Protein AF-A0A2V5JWU2-F1 (afdb_monomer)

Solvent-accessible surface area (backbone atoms only — not comparable to full-atom values): 9573 Å² total; per-residue (Å²): 136,84,41,47,64,67,60,49,51,55,54,49,53,64,73,39,70,88,47,59,68,77,60,40,52,54,53,53,52,54,54,48,53,52,52,53,58,43,45,74,71,70,47,56,49,40,59,54,47,47,32,40,76,74,65,60,58,54,73,68,81,74,67,82,72,79,46,68,61,57,56,49,51,52,48,50,49,50,53,50,50,50,45,53,68,50,46,49,59,49,51,50,51,51,50,51,53,52,50,50,49,52,51,13,54,50,25,52,45,42,46,60,53,47,42,72,75,68,49,79,66,90,46,73,70,57,38,54,52,51,49,52,53,29,54,51,38,31,52,51,9,48,54,38,46,56,52,42,69,60,47,51,61,54,50,54,51,50,51,55,50,51,54,50,50,55,55,48,56,65,71,75,106

Foldseek 3Di:
DFAAPVNLLVVLVVVCVVPDPVVSVVVSVLLVVQQVVCVVVVHHRRVSSCCVPPVVPSPDDPDPDPPVVVVVVVVVCVVVVCCCVPVVVLVVVVVVLVVLLVQLVCLLCVLVVCCVVPNQDPDPVVNVVSVVVNVVSNVSSVVSNVVSVVPVVVSVVVVVVVVVVVVVVVVVD

Secondary structure (DSSP, 8-state):
----HHHHHHHHHHHTTTS-HHHHHHHHHHHHHHHHHHHHTT--HHHHHHHHHHS--S-----TT--HHHHHHHHHHHHHHHIIIIIHHHHHHHHHHHHHHHHHHHHHHHHHHHHHHH---SSHHHHHHHHHHHHHHHHHHHHHHHHHHHHHHHHHHHHHHHHHHHHHHHH--

Structure (mmCIF, N/CA/C/O backbone):
data_AF-A0A2V5JWU2-F1
#
_entry.id   AF-A0A2V5JWU2-F1
#
loop_
_atom_site.group_PDB
_atom_site.id
_atom_site.type_symbol
_atom_site.label_atom_id
_atom_site.label_alt_id
_atom_site.label_comp_id
_atom_site.label_asym_id
_atom_site.label_entity_id
_atom_site.label_seq_id
_atom_site.pdbx_PDB_ins_code
_atom_site.Cartn_x
_atom_site.Cartn_y
_atom_site.Cartn_z
_atom_site.occupancy
_atom_site.B_iso_or_equiv
_atom_site.auth_seq_id
_atom_site.auth_comp_id
_atom_site.auth_asym_id
_atom_site.auth_atom_id
_atom_site.pdbx_PDB_model_num
ATOM 1 N N . MET A 1 1 ? -33.185 11.752 58.892 1.00 52.75 1 MET A N 1
ATOM 2 C CA . MET A 1 1 ? -34.450 12.089 58.209 1.00 52.75 1 MET A CA 1
ATOM 3 C C . MET A 1 1 ? -34.838 10.863 57.399 1.00 52.75 1 MET A C 1
ATOM 5 O O . MET A 1 1 ? -33.993 10.387 56.652 1.00 52.75 1 MET A O 1
ATOM 9 N N . ARG A 1 2 ? -36.010 10.275 57.648 1.00 66.00 2 ARG A N 1
ATOM 10 C CA . ARG A 1 2 ? -36.552 9.172 56.839 1.00 66.00 2 ARG A CA 1
ATOM 11 C C . ARG A 1 2 ? -37.378 9.815 55.732 1.00 66.00 2 ARG A C 1
ATOM 13 O O . ARG A 1 2 ? -38.106 10.751 56.036 1.00 66.00 2 ARG A O 1
ATOM 20 N N . MET A 1 3 ? -37.176 9.391 54.491 1.00 81.38 3 MET A N 1
ATOM 21 C CA . MET A 1 3 ? -37.835 9.961 53.318 1.00 81.38 3 MET A CA 1
ATOM 22 C C . MET A 1 3 ? -38.596 8.846 52.611 1.00 81.38 3 MET A C 1
ATOM 24 O O . MET A 1 3 ? -38.007 7.811 52.305 1.00 81.38 3 MET A O 1
ATOM 28 N N . THR A 1 4 ? -39.887 9.039 52.388 1.00 88.31 4 THR A N 1
ATOM 29 C CA . THR A 1 4 ? -40.751 8.082 51.681 1.00 88.31 4 THR A CA 1
ATOM 30 C C . THR A 1 4 ? -40.561 8.172 50.166 1.00 88.31 4 THR A C 1
ATOM 32 O O . THR A 1 4 ? -39.953 9.123 49.660 1.00 88.31 4 THR A O 1
ATOM 35 N N . LYS A 1 5 ? -41.103 7.206 49.408 1.00 86.56 5 LYS A N 1
ATOM 36 C CA . LYS A 1 5 ? -41.095 7.279 47.939 1.00 86.56 5 LYS A CA 1
ATOM 37 C C . LYS A 1 5 ? -41.764 8.570 47.450 1.00 86.56 5 LYS A C 1
ATOM 39 O O . LYS A 1 5 ? -41.213 9.252 46.594 1.00 86.56 5 LYS A O 1
ATOM 44 N N . ALA A 1 6 ? -42.918 8.930 48.010 1.00 88.56 6 ALA A N 1
ATOM 45 C CA . ALA A 1 6 ? -43.665 10.119 47.597 1.00 88.56 6 ALA A CA 1
ATOM 46 C C . ALA A 1 6 ? -42.849 11.411 47.786 1.00 88.56 6 ALA A C 1
ATOM 48 O O . ALA A 1 6 ? -42.682 12.181 46.842 1.00 88.56 6 ALA A O 1
ATOM 49 N N . GLU A 1 7 ? -42.259 11.591 48.969 1.00 87.94 7 GLU A N 1
ATOM 50 C CA . GLU A 1 7 ? -41.405 12.747 49.270 1.00 87.94 7 GLU A CA 1
ATOM 51 C C . GLU A 1 7 ? -40.180 12.796 48.343 1.00 87.94 7 GLU A C 1
ATOM 53 O O . GLU A 1 7 ? -39.750 13.869 47.913 1.00 87.94 7 GLU A O 1
ATOM 58 N N . PHE A 1 8 ? -39.604 11.631 48.013 1.00 89.44 8 PHE A N 1
ATOM 59 C CA . PHE A 1 8 ? -38.471 11.529 47.091 1.00 89.44 8 PHE A CA 1
ATOM 60 C C . PHE A 1 8 ? -38.808 12.052 45.694 1.00 89.44 8 PHE A C 1
ATOM 62 O O . PHE A 1 8 ? -38.037 12.838 45.136 1.00 89.44 8 PHE A O 1
ATOM 69 N N . PHE A 1 9 ? -39.950 11.644 45.141 1.00 91.12 9 PHE A N 1
ATOM 70 C CA . PHE A 1 9 ? -40.376 12.068 43.809 1.00 91.12 9 PHE A CA 1
ATOM 71 C C . PHE A 1 9 ? -40.743 13.551 43.756 1.00 91.12 9 PHE A C 1
ATOM 73 O O . PHE A 1 9 ? -40.365 14.222 42.799 1.00 91.12 9 PHE A O 1
ATOM 80 N N . GLU A 1 10 ? -41.352 14.097 44.809 1.00 90.62 10 GLU A N 1
ATOM 81 C CA . GLU A 1 10 ? -41.635 15.533 44.903 1.00 90.62 10 GLU A CA 1
ATOM 82 C C . GLU A 1 10 ? -40.344 16.372 44.857 1.00 90.62 10 GLU A C 1
ATOM 84 O O . GLU A 1 10 ? -40.221 17.328 44.082 1.00 90.62 10 GLU A O 1
ATOM 89 N N . LEU A 1 11 ? -39.324 15.972 45.626 1.00 87.19 11 LEU A N 1
ATOM 90 C CA . LEU A 1 11 ? -38.014 16.625 45.607 1.00 87.19 11 LEU A CA 1
ATOM 91 C C . LEU A 1 11 ? -37.314 16.466 44.248 1.00 87.19 11 LEU A C 1
ATOM 93 O O . LEU A 1 11 ? -36.653 17.394 43.767 1.00 87.19 11 LEU A O 1
ATOM 97 N N . LEU A 1 12 ? -37.417 15.284 43.639 1.00 85.88 12 LEU A N 1
ATOM 98 C CA . LEU A 1 12 ? -36.802 14.989 42.350 1.00 85.88 12 LEU A CA 1
ATOM 99 C C . LEU A 1 12 ? -37.422 15.844 41.237 1.00 85.88 12 LEU A C 1
ATOM 101 O O . LEU A 1 12 ? -36.689 16.488 40.488 1.00 85.88 12 LEU A O 1
ATOM 105 N N . GLU A 1 13 ? -38.748 15.933 41.172 1.00 88.44 13 GLU A N 1
ATOM 106 C CA . GLU A 1 13 ? -39.462 16.801 40.232 1.00 88.44 13 GLU A CA 1
ATOM 107 C C . GLU A 1 13 ? -39.107 18.275 40.433 1.00 88.44 13 GLU A C 1
ATOM 109 O O . GLU A 1 13 ? -38.855 18.994 39.461 1.00 88.44 13 GLU A O 1
ATOM 114 N N . GLN A 1 14 ? -38.996 18.726 41.687 1.00 89.38 14 GLN A N 1
ATOM 115 C CA . GLN A 1 14 ? -38.564 20.087 41.995 1.00 89.38 14 GLN A CA 1
ATOM 116 C C . GLN A 1 14 ? -37.166 20.385 41.430 1.00 89.38 14 GLN A C 1
ATOM 118 O O . GLN A 1 14 ? -36.949 21.459 40.864 1.00 89.38 14 GLN A O 1
ATOM 123 N N . LYS A 1 15 ? -36.226 19.437 41.539 1.00 84.12 15 LYS A N 1
ATOM 124 C CA . LYS A 1 15 ? -34.868 19.573 40.985 1.00 84.12 15 LYS A CA 1
ATOM 125 C C . LYS A 1 15 ? -34.825 19.473 39.458 1.00 84.12 15 LYS A C 1
ATOM 127 O O . LYS A 1 15 ? -33.927 20.044 38.844 1.00 84.12 15 LYS A O 1
ATOM 132 N N . LEU A 1 16 ? -35.791 18.794 38.841 1.00 86.62 16 LEU A N 1
ATOM 133 C CA . LEU A 1 16 ? -35.878 18.597 37.391 1.00 86.62 16 LEU A CA 1
ATOM 134 C C . LEU A 1 16 ? -36.690 19.678 36.657 1.00 86.62 16 LEU A C 1
ATOM 136 O O . LEU A 1 16 ? -36.876 19.571 35.446 1.00 86.62 16 LEU A O 1
ATOM 140 N N . ARG A 1 17 ? -37.132 20.752 37.329 1.00 86.31 17 ARG A N 1
ATOM 141 C CA . ARG A 1 17 ? -37.904 21.848 36.699 1.00 86.31 17 ARG A CA 1
ATOM 142 C C . ARG A 1 17 ? -37.227 22.478 35.472 1.00 86.31 17 ARG A C 1
ATOM 144 O O . ARG A 1 17 ? -37.925 22.972 34.594 1.00 86.31 17 ARG A O 1
ATOM 151 N N . GLY A 1 18 ? -35.894 22.456 35.400 1.00 80.69 18 GLY A N 1
ATOM 152 C CA . GLY A 1 18 ? -35.119 22.966 34.259 1.00 80.69 18 GLY A CA 1
ATOM 153 C C . GLY A 1 18 ? -34.911 21.972 33.108 1.00 80.69 18 GLY A C 1
ATOM 154 O O . GLY A 1 18 ? -34.252 22.317 32.131 1.00 80.69 18 GLY A O 1
ATOM 155 N N . VAL A 1 19 ? -35.424 20.743 33.220 1.00 81.50 19 VAL A N 1
ATOM 156 C CA . VAL A 1 19 ? -35.228 19.668 32.237 1.00 81.50 19 VAL A CA 1
ATOM 157 C C . VAL A 1 19 ? -36.438 19.587 31.292 1.00 81.50 19 VAL A C 1
ATOM 159 O O . VAL A 1 19 ? -37.573 19.595 31.782 1.00 81.50 19 VAL A O 1
ATOM 162 N N . PRO A 1 20 ? -36.233 19.492 29.960 1.00 82.81 20 PRO A N 1
ATOM 163 C CA . PRO A 1 20 ? -37.312 19.310 28.988 1.00 82.81 20 PRO A CA 1
ATOM 164 C C . PRO A 1 20 ? -38.170 18.071 29.278 1.00 82.81 20 PRO A C 1
ATOM 166 O O . PRO A 1 20 ? -37.660 17.049 29.732 1.00 82.81 20 PRO A O 1
ATOM 169 N N . GLU A 1 21 ? -39.465 18.142 28.962 1.00 78.69 21 GLU A N 1
ATOM 170 C CA . GLU A 1 21 ? -40.443 17.070 29.226 1.00 78.69 21 GLU A CA 1
ATOM 171 C C . GLU A 1 21 ? -40.022 15.642 28.833 1.00 78.69 21 GLU A C 1
ATOM 173 O O . GLU A 1 21 ? -40.175 14.741 29.667 1.00 78.69 21 GLU A O 1
ATOM 178 N N . PRO A 1 22 ? -39.482 15.383 27.621 1.00 74.56 22 PRO A N 1
ATOM 179 C CA . PRO A 1 22 ? -39.128 14.016 27.239 1.00 74.56 22 PRO A CA 1
ATOM 180 C C . PRO A 1 22 ? -38.032 13.428 28.138 1.00 74.56 22 PRO A C 1
ATOM 182 O O . PRO A 1 22 ? -38.119 12.271 28.549 1.00 74.56 22 PRO A O 1
ATOM 185 N N . ASP A 1 23 ? -37.044 14.238 28.517 1.00 72.00 23 ASP A N 1
ATOM 186 C CA . ASP A 1 23 ? -35.947 13.805 29.381 1.00 72.00 23 ASP A CA 1
ATOM 187 C C . ASP A 1 23 ? -36.394 13.700 30.842 1.00 72.00 23 ASP A C 1
ATOM 189 O O . ASP A 1 23 ? -36.033 12.751 31.539 1.00 72.00 23 ASP A O 1
ATOM 193 N N . ARG A 1 24 ? -37.228 14.638 31.308 1.00 82.94 24 ARG A N 1
ATOM 194 C CA . ARG A 1 24 ? -37.773 14.637 32.670 1.00 82.94 24 ARG A CA 1
ATOM 195 C C . ARG A 1 24 ? -38.607 13.387 32.936 1.00 82.94 24 ARG A C 1
ATOM 197 O O . ARG A 1 24 ? -38.386 12.719 33.943 1.00 82.94 24 ARG A O 1
ATOM 204 N N . THR A 1 25 ? -39.499 13.036 32.012 1.00 79.62 25 THR A N 1
ATOM 205 C CA . THR A 1 25 ? -40.341 11.834 32.111 1.00 79.62 25 THR A CA 1
ATOM 206 C C . THR A 1 25 ? -39.489 10.566 32.175 1.00 79.62 25 THR A C 1
ATOM 208 O O . THR A 1 25 ? -39.700 9.710 33.033 1.00 79.62 25 THR A O 1
ATOM 211 N N . HIS A 1 26 ? -38.468 10.471 31.320 1.00 77.12 26 HIS A N 1
ATOM 212 C CA . HIS A 1 26 ? -37.553 9.332 31.299 1.00 77.12 26 HIS A CA 1
ATOM 213 C C . HIS A 1 26 ? -36.730 9.204 32.597 1.00 77.12 26 HIS A C 1
ATOM 215 O O . HIS A 1 26 ? -36.479 8.095 33.075 1.00 77.12 26 HIS A O 1
ATOM 221 N N . ILE A 1 27 ? -36.328 10.325 33.208 1.00 78.06 27 ILE A N 1
ATOM 222 C CA . ILE A 1 27 ? -35.623 10.323 34.497 1.00 78.06 27 ILE A CA 1
ATOM 223 C C . ILE A 1 27 ? -36.544 9.837 35.623 1.00 78.06 27 ILE A C 1
ATOM 225 O O . ILE A 1 27 ? -36.120 8.997 36.416 1.00 78.06 27 ILE A O 1
ATOM 229 N N . LEU A 1 28 ? -37.793 10.311 35.684 1.00 84.75 28 LEU A N 1
ATOM 230 C CA . LEU A 1 28 ? -38.756 9.890 36.710 1.00 84.75 28 LEU A CA 1
ATOM 231 C C . LEU A 1 28 ? -39.040 8.384 36.624 1.00 84.75 28 LEU A C 1
ATOM 233 O O . LEU A 1 28 ? -38.888 7.674 37.619 1.00 84.75 28 LEU A O 1
ATOM 237 N N . GLN A 1 29 ? -39.319 7.875 35.421 1.00 83.75 29 GLN A N 1
ATOM 238 C CA . GLN A 1 29 ? -39.554 6.444 35.189 1.00 83.75 29 GLN A CA 1
ATOM 239 C C . GLN A 1 29 ? -38.377 5.567 35.645 1.00 83.75 29 GLN A C 1
ATOM 241 O O . GLN A 1 29 ? -38.571 4.507 36.232 1.00 83.75 29 GLN A O 1
ATOM 246 N N . ARG A 1 30 ? -37.133 6.020 35.451 1.00 80.06 30 ARG A N 1
ATOM 247 C CA . ARG A 1 30 ? -35.948 5.277 35.908 1.00 80.06 30 ARG A CA 1
ATOM 248 C C . ARG A 1 30 ? -35.909 5.101 37.424 1.00 80.06 30 ARG A C 1
ATOM 250 O O . ARG A 1 30 ? -35.538 4.030 37.906 1.00 80.06 30 ARG A O 1
ATOM 257 N N . TYR A 1 31 ? -36.203 6.156 38.178 1.00 85.62 31 TYR A N 1
ATOM 258 C CA . TYR A 1 31 ? -36.231 6.052 39.635 1.00 85.62 31 TYR A CA 1
ATOM 259 C C . TYR A 1 31 ? -37.426 5.217 40.101 1.00 85.62 31 TYR A C 1
ATOM 261 O O . TYR A 1 31 ? -37.314 4.509 41.099 1.00 85.62 31 TYR A O 1
ATOM 269 N N . GLU A 1 32 ? -38.528 5.220 39.348 1.00 87.75 32 GLU A N 1
ATOM 270 C CA . GLU A 1 32 ? -39.716 4.415 39.644 1.00 87.75 32 GLU A CA 1
ATOM 271 C C . GLU A 1 32 ? -39.377 2.921 39.599 1.00 87.75 32 GLU A C 1
ATOM 273 O O . GLU A 1 32 ? -39.662 2.191 40.551 1.00 87.75 32 GLU A O 1
ATOM 278 N N . ASP A 1 33 ? -38.654 2.499 38.560 1.00 83.38 33 ASP A N 1
ATOM 279 C CA . ASP A 1 33 ? -38.164 1.128 38.404 1.00 83.38 33 ASP A CA 1
ATOM 280 C C . ASP A 1 33 ? -37.231 0.695 39.544 1.00 83.38 33 ASP A C 1
ATOM 282 O O . ASP A 1 33 ? -37.268 -0.461 39.975 1.00 83.38 33 ASP A O 1
ATOM 286 N N . LEU A 1 34 ? -36.384 1.601 40.047 1.00 82.19 34 LEU A N 1
ATOM 287 C CA . LEU A 1 34 ? -35.489 1.309 41.172 1.00 82.19 34 LEU A CA 1
ATOM 288 C C . LEU A 1 34 ? -36.276 1.044 42.456 1.00 82.19 34 LEU A C 1
ATOM 290 O O . LEU A 1 34 ? -36.018 0.046 43.132 1.00 82.19 34 LEU A O 1
ATOM 294 N N . PHE A 1 35 ? -37.254 1.900 42.763 1.00 88.12 35 PHE A N 1
ATOM 295 C CA . PHE A 1 35 ? -38.139 1.694 43.908 1.00 88.12 35 PHE A CA 1
ATOM 296 C C . PHE A 1 35 ? -38.946 0.405 43.753 1.00 88.12 35 PHE A C 1
ATOM 298 O O . PHE A 1 35 ? -39.005 -0.382 44.692 1.00 88.12 35 PHE A O 1
ATOM 305 N N . TYR A 1 36 ? -39.505 0.141 42.571 1.00 85.62 36 TYR A N 1
ATOM 306 C CA . TYR A 1 36 ? -40.277 -1.074 42.312 1.00 85.62 36 TYR A CA 1
ATOM 307 C C . TYR A 1 36 ? -39.459 -2.349 42.564 1.00 85.62 36 TYR A C 1
ATOM 309 O O . TYR A 1 36 ? -39.897 -3.233 43.300 1.00 85.62 36 TYR A O 1
ATOM 317 N N . ARG A 1 37 ? -38.236 -2.431 42.019 1.00 81.81 37 ARG A N 1
ATOM 318 C CA . ARG A 1 37 ? -37.352 -3.598 42.193 1.00 81.81 37 ARG A CA 1
ATOM 319 C C . ARG A 1 37 ? -36.925 -3.801 43.643 1.00 81.81 37 ARG A C 1
ATOM 321 O O . ARG A 1 37 ? -36.868 -4.934 44.105 1.00 81.81 37 ARG A O 1
ATOM 328 N N . ALA A 1 38 ? -36.609 -2.722 44.354 1.00 79.25 38 ALA A N 1
ATOM 329 C CA . ALA A 1 38 ? -36.156 -2.817 45.737 1.00 79.25 38 ALA A CA 1
ATOM 330 C C . ALA A 1 38 ? -37.309 -3.159 46.700 1.00 79.25 38 ALA A C 1
ATOM 332 O O . ALA A 1 38 ? -37.135 -4.002 47.578 1.00 79.25 38 ALA A O 1
ATOM 333 N N . MET A 1 39 ? -38.508 -2.613 46.476 1.00 84.12 39 MET A N 1
ATOM 334 C CA . MET A 1 39 ? -39.704 -2.990 47.239 1.00 84.12 39 MET A CA 1
ATOM 335 C C . MET A 1 39 ? -40.124 -4.443 46.981 1.00 84.12 39 MET A C 1
ATOM 337 O O . MET A 1 39 ? -40.534 -5.129 47.913 1.00 84.12 39 MET A O 1
ATOM 341 N N . ALA A 1 40 ? -39.964 -4.949 45.751 1.00 80.31 40 ALA A N 1
ATOM 342 C CA . ALA A 1 40 ? -40.206 -6.361 45.436 1.00 80.31 40 ALA A CA 1
ATOM 343 C C . ALA A 1 40 ? -39.283 -7.315 46.220 1.00 80.31 40 ALA A C 1
ATOM 345 O O . ALA A 1 40 ? -39.664 -8.448 46.50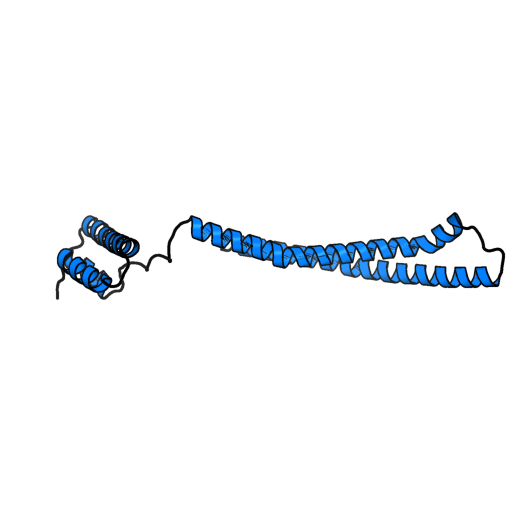4 1.00 80.31 40 ALA A O 1
ATOM 346 N N . ASN A 1 41 ? -38.101 -6.839 46.625 1.00 77.12 41 ASN A N 1
ATOM 347 C CA . ASN A 1 41 ? -37.159 -7.567 47.479 1.00 77.12 41 ASN A CA 1
ATOM 348 C C . ASN A 1 41 ? -37.423 -7.369 48.986 1.00 77.12 41 ASN A C 1
ATOM 350 O O . ASN A 1 41 ? -36.627 -7.817 49.810 1.00 77.12 41 ASN A O 1
ATOM 354 N N . GLY A 1 42 ? -38.519 -6.698 49.356 1.00 82.00 42 GLY A N 1
ATOM 355 C CA . GLY A 1 42 ? -38.893 -6.437 50.746 1.00 82.00 42 GLY A CA 1
ATOM 356 C C . GLY A 1 42 ? -38.109 -5.304 51.413 1.00 82.00 42 GLY A C 1
ATOM 357 O O . GLY A 1 42 ? -38.138 -5.191 52.639 1.00 82.00 42 GLY A O 1
ATOM 358 N N . GLU A 1 43 ? -37.399 -4.468 50.648 1.00 82.06 43 GLU A N 1
ATOM 359 C CA . GLU A 1 43 ? -36.713 -3.310 51.219 1.00 82.06 43 GLU A CA 1
ATOM 360 C C . GLU A 1 43 ? -37.716 -2.19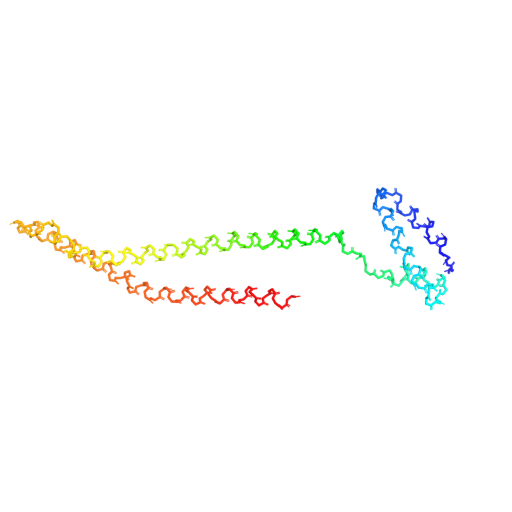6 51.577 1.00 82.06 43 GLU A C 1
ATOM 362 O O . GLU A 1 43 ? -38.572 -1.851 50.758 1.00 82.06 43 GLU A O 1
ATOM 367 N N . PRO A 1 44 ? -37.612 -1.582 52.769 1.00 86.81 44 PRO A N 1
ATOM 368 C CA . PRO A 1 44 ? -38.477 -0.469 53.141 1.00 86.81 44 PRO A CA 1
ATOM 369 C C . PRO A 1 44 ? -38.102 0.801 52.366 1.00 86.81 44 PRO A C 1
ATOM 371 O O . PRO A 1 44 ? -36.921 1.118 52.202 1.00 86.81 44 PRO A O 1
ATOM 374 N N . GLU A 1 45 ? -39.112 1.573 51.954 1.00 86.56 45 GLU A N 1
ATOM 375 C CA . GLU A 1 45 ? -38.958 2.780 51.120 1.00 86.56 45 GLU A CA 1
ATOM 376 C C . GLU A 1 45 ? -37.905 3.765 51.640 1.00 86.56 45 GLU A C 1
ATOM 378 O O . GLU A 1 45 ? -37.107 4.305 50.875 1.00 86.56 45 GLU A O 1
ATOM 383 N N . GLU A 1 46 ? -37.860 3.941 52.959 1.00 85.62 46 GLU A N 1
ATOM 384 C CA . GLU A 1 46 ? -36.953 4.860 53.645 1.00 85.62 46 GLU A CA 1
ATOM 385 C C . GLU A 1 46 ? -35.474 4.510 53.414 1.00 85.62 46 GLU A C 1
ATOM 387 O O . GLU A 1 46 ? -34.624 5.398 53.306 1.00 85.62 46 GLU A O 1
ATOM 392 N N . GLN A 1 47 ? -35.157 3.214 53.320 1.00 82.38 47 GLN A N 1
ATOM 393 C CA . GLN A 1 47 ? -33.799 2.740 53.050 1.00 82.38 47 GLN A CA 1
ATOM 394 C C . GLN A 1 47 ? -33.434 2.917 51.574 1.00 82.38 47 GLN A C 1
ATOM 396 O O . GLN A 1 47 ? -32.295 3.276 51.266 1.00 82.38 47 GLN A O 1
ATOM 401 N N . ILE A 1 48 ? -34.400 2.728 50.672 1.00 83.44 48 ILE A N 1
ATOM 402 C CA . ILE A 1 48 ? -34.223 2.907 49.226 1.00 83.44 48 ILE A CA 1
ATOM 403 C C . ILE A 1 48 ? -33.900 4.377 48.920 1.00 83.44 48 ILE A C 1
ATOM 405 O O . ILE A 1 48 ? -32.890 4.670 48.274 1.00 83.44 48 ILE A O 1
ATOM 409 N N . ALA A 1 49 ? -34.701 5.309 49.448 1.00 84.31 49 ALA A N 1
ATOM 410 C CA . ALA A 1 49 ? -34.500 6.745 49.262 1.00 84.31 49 ALA A CA 1
ATOM 411 C C . ALA A 1 49 ? -33.138 7.207 49.809 1.00 84.31 49 ALA A C 1
ATOM 413 O O . ALA A 1 49 ? -32.392 7.915 49.127 1.00 84.31 49 ALA A O 1
ATOM 414 N N . TYR A 1 50 ? -32.768 6.749 51.012 1.00 81.12 50 TYR A N 1
ATOM 415 C CA . TYR A 1 50 ? -31.475 7.059 51.622 1.00 81.12 50 TYR A CA 1
ATOM 416 C C . TYR A 1 50 ? -30.294 6.554 50.777 1.00 81.12 50 TYR A C 1
ATOM 418 O O . TYR A 1 50 ? -29.333 7.292 50.542 1.00 81.12 50 TYR A O 1
ATOM 426 N N . ARG A 1 51 ? -30.377 5.319 50.266 1.00 79.75 51 ARG A N 1
ATOM 427 C CA . ARG A 1 51 ? -29.344 4.714 49.415 1.00 79.75 51 ARG A CA 1
ATOM 428 C C . ARG A 1 51 ? -29.141 5.508 48.123 1.00 79.75 51 ARG A C 1
ATOM 430 O O . ARG A 1 51 ? -28.003 5.755 47.721 1.00 79.75 51 ARG A O 1
ATOM 437 N N . ILE A 1 52 ? -30.232 5.933 47.491 1.00 77.56 52 ILE A N 1
ATOM 438 C CA . ILE A 1 52 ? -30.191 6.701 46.244 1.00 77.56 52 ILE A CA 1
ATOM 439 C C . ILE A 1 52 ? -29.581 8.093 46.465 1.00 77.56 52 ILE A C 1
ATOM 441 O O . ILE A 1 52 ? -28.735 8.515 45.678 1.00 77.56 52 ILE A O 1
ATOM 445 N N . LEU A 1 53 ? -29.976 8.792 47.533 1.00 73.81 53 LEU A N 1
ATOM 446 C CA . LEU A 1 53 ? -29.554 10.172 47.802 1.00 73.81 53 LEU A CA 1
ATOM 447 C C . LEU A 1 53 ? -28.135 10.297 48.357 1.00 73.81 53 LEU A C 1
ATOM 449 O O . LEU A 1 53 ? -27.426 11.234 47.995 1.00 73.81 53 LEU A O 1
ATOM 453 N N . TYR A 1 54 ? -27.731 9.390 49.247 1.00 70.31 54 TYR A N 1
ATOM 454 C CA . TYR A 1 54 ? -26.514 9.563 50.049 1.00 70.31 54 TYR A CA 1
ATOM 455 C C . TYR A 1 54 ? -25.428 8.536 49.755 1.00 70.31 54 TYR A C 1
ATOM 457 O O . TYR A 1 54 ? -24.251 8.838 49.927 1.00 70.31 54 TYR A O 1
ATOM 465 N N . GLN A 1 55 ? -25.794 7.336 49.304 1.00 66.12 55 GLN A N 1
ATOM 466 C CA . GLN A 1 55 ? -24.822 6.276 49.010 1.00 66.12 55 GLN A CA 1
ATOM 467 C C . GLN A 1 55 ? -24.501 6.163 47.516 1.00 66.12 55 GLN A C 1
ATOM 469 O O . GLN A 1 55 ? -23.781 5.255 47.112 1.00 66.12 55 GLN A O 1
ATOM 474 N N . GLY A 1 56 ? -25.050 7.052 46.679 1.00 60.25 56 GLY A N 1
ATOM 475 C CA . GLY A 1 56 ? -24.907 6.962 45.225 1.00 60.25 56 GLY A CA 1
ATOM 476 C C . GLY A 1 56 ? -25.491 5.668 44.644 1.00 60.25 56 GLY A C 1
ATOM 477 O O . GLY A 1 56 ? -25.162 5.297 43.522 1.00 60.25 56 GLY A O 1
ATOM 478 N N . GLY A 1 57 ? -26.351 4.965 45.392 1.00 53.22 57 GLY A N 1
ATOM 479 C CA . GLY A 1 57 ? -26.901 3.663 45.010 1.00 53.22 57 GLY A CA 1
ATOM 480 C C . GLY A 1 57 ? -28.079 3.739 44.041 1.00 53.22 57 GLY A C 1
ATOM 481 O O . GLY A 1 57 ? -28.780 2.749 43.843 1.00 53.22 57 GLY A O 1
ATOM 482 N N . GLY A 1 58 ? -28.279 4.888 43.394 1.00 52.50 58 GLY A N 1
ATOM 483 C CA . GLY A 1 58 ? -28.868 4.904 42.063 1.00 52.50 58 GLY A CA 1
ATOM 484 C C . GLY A 1 58 ? -27.810 4.363 41.113 1.00 52.50 58 GLY A C 1
ATOM 485 O O . GLY A 1 58 ? -26.996 5.139 40.621 1.00 52.50 58 GLY A O 1
ATOM 486 N N . GLY A 1 59 ? -27.769 3.035 40.944 1.00 51.91 59 GLY A N 1
ATOM 487 C CA . GLY A 1 59 ? -26.816 2.362 40.062 1.00 51.91 59 GLY A CA 1
ATOM 488 C C . GLY A 1 59 ? -26.614 3.169 38.784 1.00 51.91 59 GLY A C 1
ATOM 489 O O . GLY A 1 59 ? -27.609 3.564 38.184 1.00 51.91 59 GLY A O 1
ATOM 490 N N . ALA A 1 60 ? -25.339 3.457 38.496 1.00 47.78 60 ALA A N 1
ATOM 491 C CA . ALA A 1 60 ? -24.764 4.280 37.430 1.00 47.78 60 ALA A CA 1
ATOM 492 C C . ALA A 1 60 ? -25.751 5.083 36.547 1.00 47.78 60 ALA A C 1
ATOM 494 O O . ALA A 1 60 ? -26.665 4.492 35.958 1.00 47.78 60 ALA A O 1
ATOM 495 N N . PRO A 1 61 ? -25.523 6.400 36.318 1.00 47.06 61 PRO A N 1
ATOM 496 C CA . PRO A 1 61 ? -26.277 7.119 35.293 1.00 47.06 61 PRO A CA 1
ATOM 497 C C . PRO A 1 61 ? -26.243 6.281 34.011 1.00 47.06 61 PRO A C 1
ATOM 499 O O . PRO A 1 61 ? -25.175 5.765 33.657 1.00 47.06 61 PRO A O 1
ATOM 502 N N . PRO A 1 62 ? -27.387 6.068 33.339 1.00 47.19 62 PRO A N 1
ATOM 503 C CA . PRO A 1 62 ? -27.324 5.370 32.077 1.00 47.19 62 PRO A CA 1
ATOM 504 C C . PRO A 1 62 ? -26.397 6.166 31.187 1.00 47.19 62 PRO A C 1
ATOM 506 O O . PRO A 1 62 ? -26.461 7.397 31.121 1.00 47.19 62 PRO A O 1
ATOM 509 N N . ASN A 1 63 ? -25.533 5.428 30.513 1.00 47.47 63 ASN A N 1
ATOM 510 C CA . ASN A 1 63 ? -24.837 5.908 29.348 1.00 47.47 63 ASN A CA 1
ATOM 511 C C . ASN A 1 63 ? -25.802 6.778 28.520 1.00 47.47 63 ASN A C 1
ATOM 513 O O . ASN A 1 63 ? -26.932 6.353 28.262 1.00 47.47 63 ASN A O 1
ATOM 517 N N . LYS A 1 64 ? -25.385 8.011 28.204 1.00 46.53 64 LYS A N 1
ATOM 518 C CA . LYS A 1 64 ? -26.142 8.973 27.390 1.00 46.53 64 LYS A CA 1
ATOM 519 C C . LYS A 1 64 ? -26.863 8.225 26.267 1.00 46.53 64 LYS A C 1
ATOM 521 O O . LYS A 1 64 ? -26.189 7.626 25.439 1.00 46.53 64 LYS A O 1
ATOM 526 N N . GLY A 1 65 ? -28.197 8.243 26.271 1.00 48.44 65 GLY A N 1
ATOM 527 C CA . GLY A 1 65 ? -29.035 7.712 25.194 1.00 48.44 65 GLY A CA 1
ATOM 528 C C . GLY A 1 65 ? -28.601 6.342 24.672 1.00 48.44 65 GLY A C 1
ATOM 529 O O . GLY A 1 65 ? -28.037 6.247 23.583 1.00 48.44 65 GLY A O 1
ATOM 530 N N . ASP A 1 66 ? -28.919 5.276 25.406 1.00 49.56 66 ASP A N 1
ATOM 531 C CA . ASP A 1 66 ? -28.773 3.892 24.943 1.00 49.56 66 ASP A CA 1
ATOM 532 C C . ASP A 1 66 ? -29.807 3.526 23.863 1.00 49.56 66 ASP A C 1
ATOM 534 O O . ASP A 1 66 ? -30.500 2.514 23.938 1.00 49.56 66 ASP A O 1
ATOM 538 N N . SER A 1 67 ? -29.930 4.355 22.825 1.00 57.84 67 SER A N 1
ATOM 539 C CA . SER A 1 67 ? -30.417 3.816 21.568 1.00 57.84 67 SER A CA 1
ATOM 540 C C . SER A 1 67 ? -29.298 2.907 21.074 1.00 57.84 67 SER A C 1
ATOM 542 O O . SER A 1 67 ? -28.203 3.364 20.740 1.00 57.84 67 SER A O 1
ATOM 544 N N . SER A 1 68 ? -29.542 1.598 21.041 1.00 64.94 68 SER A N 1
ATOM 545 C CA . SER A 1 68 ? -28.618 0.639 20.423 1.00 64.94 68 SER A CA 1
ATOM 546 C C . SER A 1 68 ? -28.216 1.102 19.010 1.00 64.94 68 SER A C 1
ATOM 548 O O . SER A 1 68 ? -27.097 0.863 18.570 1.00 64.94 68 SER A O 1
ATOM 550 N N . ILE A 1 69 ? -29.089 1.881 18.360 1.00 71.56 69 ILE A N 1
ATOM 551 C CA . ILE A 1 69 ? -28.870 2.606 17.105 1.00 71.56 69 ILE A CA 1
ATOM 552 C C . ILE A 1 69 ? -27.705 3.608 17.195 1.00 71.56 69 ILE A C 1
ATOM 554 O O . ILE A 1 69 ? -26.836 3.585 16.333 1.00 71.56 69 ILE A O 1
ATOM 558 N N . GLY A 1 70 ? -27.619 4.454 18.226 1.00 76.75 70 GLY A N 1
ATOM 559 C CA . GLY A 1 70 ? -26.523 5.419 18.384 1.00 76.75 70 GLY A CA 1
ATOM 560 C C . GLY A 1 70 ? -25.156 4.754 18.566 1.00 76.75 70 GLY A C 1
ATOM 561 O O . GLY A 1 70 ? -24.176 5.182 17.958 1.00 76.75 70 GLY A O 1
ATOM 562 N N . LYS A 1 71 ? -25.091 3.653 19.328 1.00 77.50 71 LYS A N 1
ATOM 563 C CA . LYS A 1 71 ? -23.865 2.846 19.480 1.00 77.50 71 LYS A CA 1
ATOM 564 C C . LYS A 1 71 ? -23.483 2.131 18.177 1.00 77.50 71 LYS A C 1
ATOM 566 O O . LYS A 1 71 ? -22.303 2.089 17.839 1.00 77.50 71 LYS A O 1
ATOM 571 N N . LEU A 1 72 ? -24.463 1.628 17.421 1.00 79.75 72 LEU A N 1
ATOM 572 C CA . LEU A 1 72 ? -24.248 1.031 16.097 1.00 79.75 72 LEU A CA 1
ATOM 573 C C . LEU A 1 72 ? -23.766 2.064 15.074 1.00 79.75 72 LEU A C 1
ATOM 575 O O . LEU A 1 72 ? -22.836 1.777 14.329 1.00 79.75 72 LEU A O 1
ATOM 579 N N . ILE A 1 73 ? -24.343 3.269 15.062 1.00 84.12 73 ILE A N 1
ATOM 580 C CA . ILE A 1 73 ? -23.918 4.365 14.181 1.00 84.12 73 ILE A CA 1
ATOM 581 C C . ILE A 1 73 ? -22.510 4.819 14.553 1.00 84.12 73 ILE A C 1
ATOM 583 O O . ILE A 1 73 ? -21.676 4.968 13.667 1.00 84.12 73 ILE A O 1
ATOM 587 N N . ALA A 1 74 ? -22.212 4.991 15.842 1.00 81.06 74 ALA A N 1
ATOM 588 C CA . ALA A 1 74 ? -20.871 5.345 16.296 1.00 81.06 74 ALA A CA 1
ATOM 589 C C . ALA A 1 74 ? -19.844 4.256 15.939 1.00 81.06 74 ALA A C 1
ATOM 591 O O . ALA A 1 74 ? -18.766 4.575 15.445 1.00 81.06 74 ALA A O 1
ATOM 592 N N . GLY A 1 75 ? -20.188 2.976 16.112 1.00 82.56 75 GLY A N 1
ATOM 593 C CA . GLY A 1 75 ? -19.345 1.847 15.714 1.00 82.56 75 GLY A CA 1
ATOM 594 C C . GLY A 1 75 ? -19.138 1.763 14.199 1.00 82.56 75 GLY A C 1
ATOM 595 O O . GLY A 1 75 ? -18.006 1.629 13.741 1.00 82.56 75 GLY A O 1
ATOM 596 N N . ALA A 1 76 ? -20.202 1.909 13.408 1.00 78.06 76 ALA A N 1
ATOM 597 C CA . ALA A 1 76 ? -20.135 1.922 11.94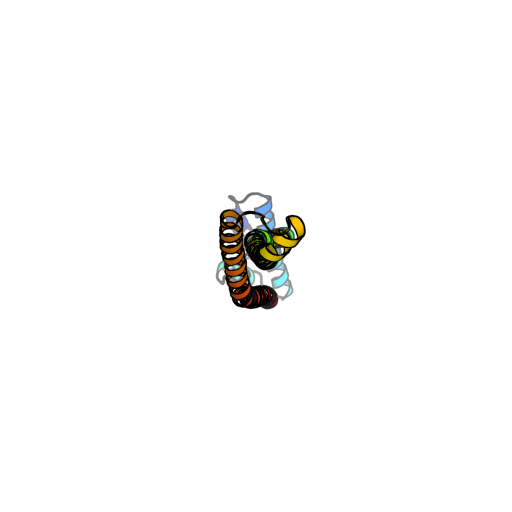9 1.00 78.06 76 ALA A CA 1
ATOM 598 C C . ALA A 1 76 ? -19.339 3.125 11.429 1.00 78.06 76 ALA A C 1
ATOM 600 O O . ALA A 1 76 ? -18.506 2.964 10.543 1.00 78.06 76 ALA A O 1
ATOM 601 N N . ALA A 1 77 ? -19.532 4.310 12.012 1.00 84.19 77 ALA A N 1
ATOM 602 C CA . ALA A 1 77 ? -18.759 5.503 11.695 1.00 84.19 77 ALA A CA 1
ATOM 603 C C . ALA A 1 77 ? -17.281 5.316 12.047 1.00 84.19 77 ALA A C 1
ATOM 605 O O . ALA A 1 77 ? -16.428 5.697 11.256 1.00 84.19 77 ALA A O 1
ATOM 606 N N . LEU A 1 78 ? -16.964 4.676 13.177 1.00 79.75 78 LEU A N 1
ATOM 607 C CA . LEU A 1 78 ? -15.586 4.378 13.566 1.00 79.75 78 LEU A CA 1
ATOM 608 C C . LEU A 1 78 ? -14.928 3.384 12.597 1.00 79.75 78 LEU A C 1
ATOM 610 O O . LEU A 1 78 ? -13.794 3.606 12.175 1.00 79.75 78 LEU A O 1
ATOM 614 N N . VAL A 1 79 ? -15.644 2.327 12.198 1.00 81.69 79 VAL A N 1
ATOM 615 C CA . VAL A 1 79 ? -15.171 1.347 11.207 1.00 81.69 79 VAL A CA 1
ATOM 616 C C . VAL A 1 79 ? -14.994 1.995 9.836 1.00 81.69 79 VAL A C 1
ATOM 618 O O . VAL A 1 79 ? -13.944 1.816 9.231 1.00 81.69 79 VAL A O 1
ATOM 621 N N . LEU A 1 80 ? -15.964 2.775 9.351 1.00 81.25 80 LEU A N 1
ATOM 622 C CA . LEU A 1 80 ? -15.890 3.457 8.054 1.00 81.25 80 LEU A CA 1
ATOM 623 C C . LEU A 1 80 ? -14.811 4.543 8.033 1.00 81.25 80 LEU A C 1
ATOM 625 O O . LEU A 1 80 ? -14.072 4.645 7.058 1.00 81.25 80 LEU A O 1
ATOM 629 N N . PHE A 1 81 ? -14.677 5.319 9.109 1.00 83.38 81 PHE A N 1
ATOM 630 C CA . PHE A 1 81 ? -13.620 6.316 9.256 1.00 83.38 81 PHE A CA 1
ATOM 631 C C . PHE A 1 81 ? -12.243 5.651 9.227 1.00 83.38 81 PHE A C 1
ATOM 633 O O . PHE A 1 81 ? -11.381 6.066 8.456 1.00 83.38 81 PHE A O 1
ATOM 640 N N . ASN A 1 82 ? -12.057 4.578 10.004 1.00 82.50 82 ASN A N 1
ATOM 641 C CA . ASN A 1 82 ? -10.819 3.802 10.018 1.00 82.50 82 ASN A CA 1
ATOM 642 C C . ASN A 1 82 ? -10.541 3.173 8.642 1.00 82.50 82 ASN A C 1
ATOM 644 O O . ASN A 1 82 ? -9.426 3.271 8.136 1.00 82.50 82 ASN A O 1
ATOM 648 N N . LEU A 1 83 ? -11.568 2.622 7.988 1.00 78.75 83 LEU A N 1
ATOM 649 C CA . LEU A 1 83 ? -11.457 2.051 6.652 1.00 78.75 83 LEU A CA 1
ATOM 650 C C . LEU A 1 83 ? -10.988 3.109 5.653 1.00 78.75 83 LEU A C 1
ATOM 652 O O . LEU A 1 83 ? -9.993 2.898 4.984 1.00 78.75 83 LEU A O 1
ATOM 656 N N . ILE A 1 84 ? -11.623 4.274 5.577 1.00 81.81 84 ILE A N 1
ATOM 657 C CA . ILE A 1 84 ? -11.248 5.292 4.588 1.00 81.81 84 ILE A CA 1
ATOM 658 C C . ILE A 1 84 ? -9.851 5.860 4.881 1.00 81.81 84 ILE A C 1
ATOM 660 O O . ILE A 1 84 ? -9.006 5.902 3.983 1.00 81.81 84 ILE A O 1
ATOM 664 N N . PHE A 1 85 ? -9.578 6.255 6.129 1.00 82.81 85 PHE A N 1
ATOM 665 C CA . PHE A 1 85 ? -8.321 6.920 6.485 1.00 82.81 85 PHE A CA 1
ATOM 666 C C . PHE A 1 85 ? -7.104 6.001 6.462 1.00 82.81 85 PHE A C 1
ATOM 668 O O . PHE A 1 85 ? -6.003 6.485 6.215 1.00 82.81 85 PHE A O 1
ATOM 675 N N . ILE A 1 86 ? -7.268 4.703 6.719 1.00 82.62 86 ILE A N 1
ATOM 676 C CA . ILE A 1 86 ? -6.137 3.771 6.757 1.00 82.62 86 ILE A CA 1
ATOM 677 C C . ILE A 1 86 ? -6.056 2.927 5.487 1.00 82.62 86 ILE A C 1
ATOM 679 O O . ILE A 1 86 ? -4.960 2.745 4.953 1.00 82.62 86 ILE A O 1
ATOM 683 N N . LEU A 1 87 ? -7.185 2.451 4.952 1.00 82.38 87 LEU A N 1
ATOM 684 C CA . LEU A 1 87 ? -7.181 1.665 3.716 1.00 82.38 87 LEU A CA 1
ATOM 685 C C . LEU A 1 87 ? -6.789 2.525 2.512 1.00 82.38 87 LEU A C 1
ATOM 687 O O . LEU A 1 87 ? -6.071 2.036 1.645 1.00 82.38 87 LEU A O 1
ATOM 691 N N . GLY A 1 88 ? -7.208 3.794 2.462 1.00 86.94 88 GLY A N 1
ATOM 692 C CA . GLY A 1 88 ? -6.880 4.704 1.360 1.00 86.94 88 GLY A CA 1
ATOM 693 C C . GLY A 1 88 ? -5.367 4.842 1.138 1.00 86.94 88 GLY A C 1
ATOM 694 O O . GLY A 1 88 ? -4.869 4.429 0.086 1.00 86.94 88 GLY A O 1
ATOM 695 N N . PRO A 1 89 ? -4.600 5.342 2.127 1.00 86.81 89 PRO A N 1
ATOM 696 C CA . PRO A 1 89 ? -3.143 5.420 2.039 1.00 86.81 89 PRO A CA 1
ATOM 697 C C . PRO A 1 89 ? -2.481 4.057 1.821 1.00 86.81 89 PRO A C 1
ATOM 699 O O . PRO A 1 89 ? -1.501 3.957 1.086 1.00 86.81 89 PRO A O 1
ATOM 702 N N . PHE A 1 90 ? -3.025 2.993 2.415 1.00 87.00 90 PHE A N 1
ATOM 703 C CA . PHE A 1 90 ? -2.504 1.643 2.229 1.00 87.00 90 PHE A CA 1
ATOM 704 C C . PHE A 1 90 ? -2.595 1.178 0.768 1.00 87.00 90 PHE A C 1
ATOM 706 O O . PHE A 1 90 ? -1.598 0.729 0.201 1.00 87.00 90 PHE A O 1
ATOM 713 N N . ILE A 1 91 ? -3.763 1.333 0.136 1.00 88.00 91 ILE A N 1
ATOM 714 C CA . ILE A 1 91 ? -3.970 1.008 -1.281 1.00 88.00 91 ILE A CA 1
ATOM 715 C C . ILE A 1 91 ? -3.070 1.875 -2.163 1.00 88.00 91 ILE A C 1
ATOM 717 O O . ILE A 1 91 ? -2.476 1.356 -3.107 1.00 88.00 91 ILE A O 1
ATOM 721 N N . ALA A 1 92 ? -2.920 3.164 -1.846 1.00 91.88 92 ALA A N 1
ATOM 722 C CA . ALA A 1 92 ? -2.035 4.054 -2.592 1.00 91.88 92 ALA A CA 1
ATOM 723 C C . ALA A 1 92 ? -0.584 3.542 -2.588 1.00 91.88 92 ALA A C 1
ATOM 725 O O . ALA A 1 92 ? 0.039 3.450 -3.646 1.00 91.88 92 ALA A O 1
ATOM 726 N N . VAL A 1 93 ? -0.061 3.123 -1.430 1.00 90.75 93 VAL A N 1
ATOM 727 C CA . VAL A 1 93 ? 1.287 2.540 -1.338 1.00 90.75 93 VAL A CA 1
ATOM 728 C C . VAL A 1 93 ? 1.381 1.226 -2.117 1.00 90.75 93 VAL A C 1
ATOM 730 O O . VAL A 1 93 ? 2.346 1.034 -2.855 1.00 90.75 93 VAL A O 1
ATOM 733 N N . CYS A 1 94 ? 0.380 0.343 -2.025 1.00 89.69 94 CYS A N 1
ATOM 734 C CA . CYS A 1 94 ? 0.330 -0.885 -2.828 1.00 89.69 94 CYS A CA 1
ATOM 735 C C . CYS A 1 94 ? 0.401 -0.592 -4.333 1.00 89.69 94 CYS A C 1
ATOM 737 O O . CYS A 1 94 ? 1.166 -1.239 -5.046 1.00 89.69 94 CYS A O 1
ATOM 739 N N . ALA A 1 95 ? -0.377 0.382 -4.809 1.00 94.19 95 ALA A N 1
ATOM 740 C CA . ALA A 1 95 ? -0.423 0.763 -6.215 1.00 94.19 95 ALA A CA 1
ATOM 741 C C . ALA A 1 95 ? 0.921 1.328 -6.691 1.00 94.19 95 ALA A C 1
ATOM 743 O O . ALA A 1 95 ? 1.409 0.934 -7.747 1.00 94.19 95 ALA A O 1
ATOM 744 N N . VAL A 1 96 ? 1.553 2.191 -5.889 1.00 95.12 96 VAL A N 1
ATOM 745 C CA . VAL A 1 96 ? 2.887 2.737 -6.179 1.00 95.12 96 VAL A CA 1
ATOM 746 C C . VAL A 1 96 ? 3.925 1.621 -6.257 1.00 95.12 96 VAL A C 1
ATOM 748 O O . VAL A 1 96 ? 4.676 1.546 -7.224 1.00 95.12 96 VAL A O 1
ATOM 751 N N . LEU A 1 97 ? 3.943 0.717 -5.277 1.00 93.75 97 LEU A N 1
ATOM 752 C CA . LEU A 1 97 ? 4.862 -0.419 -5.257 1.00 93.75 97 LEU A CA 1
ATOM 753 C C . LEU A 1 97 ? 4.660 -1.329 -6.477 1.00 93.75 97 LEU A C 1
ATOM 755 O O . LEU A 1 97 ? 5.630 -1.705 -7.134 1.00 93.75 97 LEU A O 1
ATOM 759 N N . PHE A 1 98 ? 3.410 -1.639 -6.821 1.00 93.25 98 PHE A N 1
ATOM 760 C CA . PHE A 1 98 ? 3.088 -2.418 -8.013 1.00 93.25 98 PHE A CA 1
ATOM 761 C C . PHE A 1 98 ? 3.556 -1.718 -9.297 1.00 93.25 98 PHE A C 1
ATOM 763 O O . PHE A 1 98 ? 4.224 -2.342 -10.120 1.00 93.25 98 PHE A O 1
ATOM 770 N N . ALA A 1 99 ? 3.285 -0.417 -9.438 1.00 96.69 99 ALA A N 1
ATOM 771 C CA . ALA A 1 99 ? 3.715 0.374 -10.586 1.00 96.69 99 ALA A CA 1
ATOM 772 C C . ALA A 1 99 ? 5.245 0.403 -10.725 1.00 96.69 99 ALA A C 1
ATOM 774 O O . ALA A 1 99 ? 5.754 0.159 -11.816 1.00 96.69 99 ALA A O 1
ATOM 775 N N . LEU A 1 100 ? 5.989 0.618 -9.630 1.00 95.94 100 LEU A N 1
ATOM 776 C CA . LEU A 1 100 ? 7.456 0.548 -9.645 1.00 95.94 100 LEU A CA 1
ATOM 777 C C . LEU A 1 100 ? 7.958 -0.836 -10.073 1.00 95.94 100 LEU A C 1
ATOM 779 O O . LEU A 1 100 ? 8.918 -0.926 -10.837 1.00 95.94 100 LEU A O 1
ATOM 783 N N . GLY A 1 101 ? 7.306 -1.907 -9.612 1.00 94.88 101 GLY A N 1
ATOM 784 C CA . GLY A 1 101 ? 7.623 -3.271 -10.028 1.00 94.88 101 GLY A CA 1
ATOM 785 C C . GLY A 1 101 ? 7.442 -3.474 -11.534 1.00 94.88 101 GLY A C 1
ATOM 786 O O . GLY A 1 101 ? 8.354 -3.960 -12.201 1.00 94.88 101 GLY A O 1
ATOM 787 N N . VAL A 1 102 ? 6.301 -3.043 -12.081 1.00 96.56 102 VAL A N 1
ATOM 788 C CA . VAL A 1 102 ? 6.013 -3.121 -13.523 1.00 96.56 102 VAL A CA 1
ATOM 789 C C . VAL A 1 102 ? 7.024 -2.306 -14.328 1.00 96.56 102 VAL A C 1
ATOM 791 O O . VAL A 1 102 ? 7.594 -2.824 -15.284 1.00 96.56 102 VAL A O 1
ATOM 794 N N . VAL A 1 103 ? 7.302 -1.064 -13.922 1.00 97.56 103 VAL A N 1
ATOM 795 C CA . VAL A 1 103 ? 8.298 -0.200 -14.577 1.00 97.56 103 VAL A CA 1
ATOM 796 C C . VAL A 1 103 ? 9.679 -0.856 -14.574 1.00 97.56 103 VAL A C 1
ATOM 798 O O . VAL A 1 103 ? 10.347 -0.861 -15.606 1.00 97.56 103 VAL A O 1
ATOM 801 N N . GLY A 1 104 ? 10.090 -1.465 -13.457 1.00 97.12 104 GLY A N 1
ATOM 802 C CA . GLY A 1 104 ? 11.350 -2.203 -13.369 1.00 97.12 104 GLY A CA 1
ATOM 803 C C . GLY A 1 104 ? 11.434 -3.349 -14.381 1.00 97.12 104 GLY A C 1
ATOM 804 O O . GLY A 1 104 ? 12.419 -3.454 -15.108 1.00 97.12 104 GLY A O 1
ATOM 805 N N . VAL A 1 105 ? 10.380 -4.166 -14.492 1.00 96.12 105 VAL A N 1
ATOM 806 C CA . VAL A 1 105 ? 10.316 -5.275 -15.463 1.00 96.12 105 VAL A CA 1
ATOM 807 C C . VAL A 1 105 ? 10.341 -4.765 -16.906 1.00 96.12 105 VAL A C 1
ATOM 809 O O . VAL A 1 105 ? 11.075 -5.303 -17.735 1.00 96.12 105 VAL A O 1
ATOM 812 N N . VAL A 1 106 ? 9.583 -3.709 -17.212 1.00 97.50 106 VAL A N 1
ATOM 813 C CA . VAL A 1 106 ? 9.554 -3.109 -18.554 1.00 97.50 106 VAL A CA 1
ATOM 814 C C . VAL A 1 106 ? 10.932 -2.575 -18.939 1.00 97.50 106 VAL A C 1
ATOM 816 O O . VAL A 1 106 ? 11.389 -2.825 -20.049 1.00 97.50 106 VAL A O 1
ATOM 819 N N . LEU A 1 107 ? 11.629 -1.897 -18.025 1.00 98.00 107 LEU A N 1
ATOM 820 C CA . LEU A 1 107 ? 12.970 -1.364 -18.273 1.00 98.00 107 LEU A CA 1
ATOM 821 C C . LEU A 1 107 ? 14.028 -2.450 -18.490 1.00 98.00 107 LEU A C 1
ATOM 823 O O . LEU A 1 107 ? 14.927 -2.259 -19.303 1.00 98.00 107 LEU A O 1
ATOM 827 N N . LEU A 1 108 ? 13.904 -3.600 -17.821 1.00 97.81 108 LEU A N 1
ATOM 828 C CA . LEU A 1 108 ? 14.762 -4.762 -18.081 1.00 97.81 108 LEU 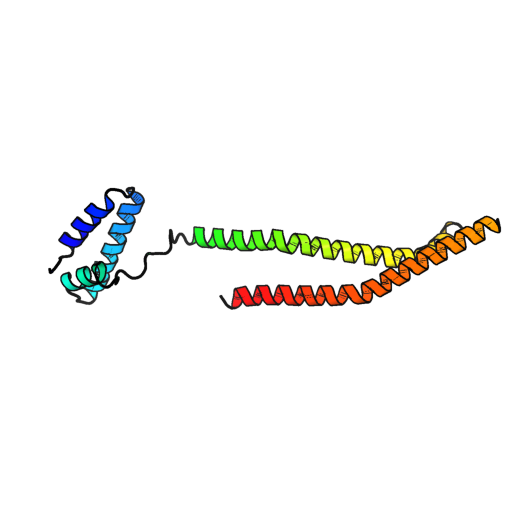A CA 1
ATOM 829 C C . LEU A 1 108 ? 14.550 -5.331 -19.490 1.00 97.81 108 LEU A C 1
ATOM 831 O O . LEU A 1 108 ? 15.506 -5.753 -20.136 1.00 97.81 108 LEU A O 1
ATOM 835 N N . GLY A 1 109 ? 13.306 -5.337 -19.974 1.00 96.56 109 GLY A N 1
ATOM 836 C CA . GLY A 1 109 ? 12.969 -5.792 -21.325 1.00 96.56 109 GLY A CA 1
ATOM 837 C C . GLY A 1 109 ? 13.197 -4.745 -22.420 1.00 96.56 109 GLY A C 1
ATOM 838 O O . GLY A 1 109 ? 13.317 -5.109 -23.589 1.00 96.56 109 GLY A O 1
ATOM 839 N N . ALA A 1 110 ? 13.272 -3.458 -22.065 1.00 96.25 110 ALA A N 1
ATOM 840 C CA . ALA A 1 110 ? 13.320 -2.343 -23.010 1.00 96.25 110 ALA A CA 1
ATOM 841 C C . ALA A 1 110 ? 14.456 -2.439 -24.048 1.00 96.25 110 ALA A C 1
ATOM 843 O O . ALA A 1 110 ? 14.162 -2.233 -25.227 1.00 96.25 110 ALA A O 1
ATOM 844 N N . PRO A 1 111 ? 15.704 -2.816 -23.693 1.00 95.94 111 PRO A N 1
ATOM 845 C CA . PRO A 1 111 ? 16.766 -2.995 -24.684 1.00 95.94 111 PRO A CA 1
ATOM 846 C C . PRO A 1 111 ? 16.409 -4.032 -25.747 1.00 95.94 111 PRO A C 1
ATOM 848 O O . PRO A 1 111 ? 16.567 -3.791 -26.939 1.00 95.94 111 PRO A O 1
ATOM 851 N N . PHE A 1 112 ? 15.886 -5.183 -25.319 1.00 96.12 112 PHE A N 1
ATOM 852 C CA . PHE A 1 112 ? 15.523 -6.268 -26.224 1.00 96.12 112 PHE A CA 1
ATOM 853 C C . PHE A 1 112 ? 14.360 -5.862 -27.135 1.00 96.12 112 PHE A C 1
ATOM 855 O O . PHE A 1 112 ? 14.438 -6.025 -28.351 1.00 96.12 112 PHE A O 1
ATOM 862 N N . LEU A 1 113 ? 13.314 -5.265 -26.557 1.00 96.25 113 LEU A N 1
ATOM 863 C CA . LEU A 1 113 ? 12.160 -4.768 -27.307 1.00 96.25 113 LEU A CA 1
ATOM 864 C C . LEU A 1 113 ? 12.555 -3.709 -28.341 1.00 96.25 113 LEU A C 1
ATOM 866 O O . LEU A 1 113 ? 12.027 -3.725 -29.450 1.00 96.25 113 LEU A O 1
ATOM 870 N N . TYR A 1 114 ? 13.499 -2.825 -28.008 1.00 96.06 114 TYR A N 1
ATOM 871 C CA . TYR A 1 114 ? 13.982 -1.802 -28.930 1.00 96.06 114 TYR A CA 1
ATOM 872 C C . TYR A 1 114 ? 14.585 -2.418 -30.198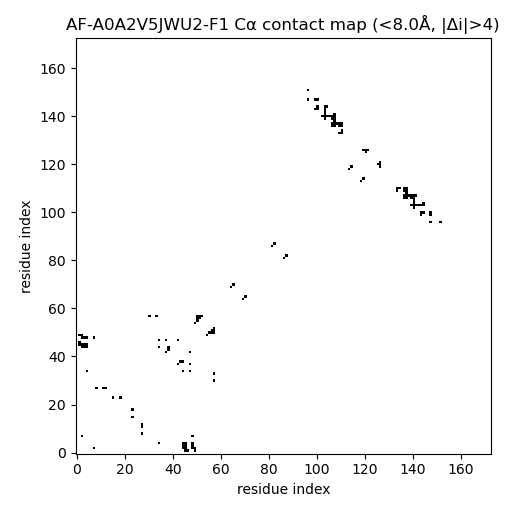 1.00 96.06 114 TYR A C 1
ATOM 874 O O . TYR A 1 114 ? 14.177 -2.048 -31.301 1.00 96.06 114 TYR A O 1
ATOM 882 N N . PHE A 1 115 ? 15.506 -3.378 -30.051 1.00 95.56 115 PHE A N 1
ATOM 883 C CA . PHE A 1 115 ? 16.160 -4.022 -31.195 1.00 95.56 115 PHE A CA 1
ATOM 884 C C . PHE A 1 115 ? 15.206 -4.911 -31.997 1.00 95.56 115 PHE A C 1
ATOM 886 O O . PHE A 1 115 ? 15.323 -4.971 -33.217 1.00 95.56 115 PHE A O 1
ATOM 893 N N . VAL A 1 116 ? 14.236 -5.563 -31.350 1.00 96.62 116 VAL A N 1
ATOM 894 C CA . VAL A 1 116 ? 13.201 -6.336 -32.058 1.00 96.62 116 VAL A CA 1
ATOM 895 C C . VAL A 1 116 ? 12.304 -5.423 -32.897 1.00 96.62 116 VAL A C 1
ATOM 897 O O . VAL A 1 116 ? 11.960 -5.775 -34.021 1.00 96.62 116 VAL A O 1
ATOM 900 N N . ALA A 1 117 ? 11.932 -4.253 -32.374 1.00 96.56 117 ALA A N 1
ATOM 901 C CA . ALA A 1 117 ? 11.025 -3.336 -33.058 1.00 96.56 117 ALA A CA 1
ATOM 902 C C . ALA A 1 117 ? 11.704 -2.503 -34.158 1.00 96.56 117 ALA A C 1
ATOM 904 O O . ALA A 1 117 ? 11.067 -2.200 -35.164 1.00 96.56 117 ALA A O 1
ATOM 905 N N . ASN A 1 118 ? 12.972 -2.120 -33.973 1.00 94.75 118 ASN A N 1
ATOM 906 C CA . ASN A 1 118 ? 13.657 -1.154 -34.844 1.00 94.75 118 ASN A CA 1
ATOM 907 C C . ASN A 1 118 ? 14.850 -1.741 -35.615 1.00 94.75 118 ASN A C 1
ATOM 909 O O . ASN A 1 118 ? 15.372 -1.089 -36.516 1.00 94.75 118 ASN A O 1
ATOM 913 N N . GLY A 1 119 ? 15.294 -2.957 -35.287 1.00 94.25 119 GLY A N 1
ATOM 914 C CA . GLY A 1 119 ? 16.513 -3.535 -35.848 1.00 94.25 119 GLY A CA 1
ATOM 915 C C . GLY A 1 119 ? 17.789 -2.844 -35.354 1.00 94.25 119 GLY A C 1
ATOM 916 O O . GLY A 1 119 ? 17.794 -2.121 -34.356 1.00 94.25 119 GLY A O 1
ATOM 917 N N . LEU A 1 120 ? 18.901 -3.108 -36.046 1.00 94.19 120 LEU A N 1
ATOM 918 C CA . LEU A 1 120 ? 20.190 -2.474 -35.765 1.00 94.19 120 LEU A CA 1
ATOM 919 C C . LEU A 1 120 ? 20.293 -1.124 -36.494 1.00 94.19 120 LEU A C 1
ATOM 921 O O . LEU A 1 120 ? 20.077 -1.088 -37.708 1.00 94.19 120 LEU A O 1
ATOM 925 N N . PRO A 1 121 ? 20.671 -0.036 -35.797 1.00 94.00 121 PRO A N 1
ATOM 926 C CA . PRO A 1 121 ? 20.980 1.238 -36.438 1.00 94.00 121 PRO A CA 1
ATOM 927 C C . PRO A 1 121 ? 22.098 1.097 -37.477 1.00 94.00 121 PRO A C 1
ATOM 929 O O . PRO A 1 121 ? 23.081 0.390 -37.249 1.00 94.00 121 PRO A O 1
ATOM 932 N N . GLY A 1 122 ? 21.964 1.799 -38.605 1.00 92.69 122 GLY A N 1
ATOM 933 C CA . GLY A 1 122 ? 22.945 1.749 -39.695 1.00 92.69 122 GLY A CA 1
ATOM 934 C C . GLY A 1 122 ? 24.209 2.578 -39.436 1.00 92.69 122 GLY A C 1
ATOM 935 O O . GLY A 1 122 ? 25.261 2.287 -40.003 1.00 92.69 122 GLY A O 1
ATOM 936 N N . GLY A 1 123 ? 24.126 3.607 -38.584 1.00 96.38 123 GLY A N 1
ATOM 937 C CA . GLY A 1 123 ? 25.242 4.495 -38.255 1.00 96.38 123 GLY A CA 1
ATOM 938 C C . GLY A 1 123 ? 25.948 4.129 -3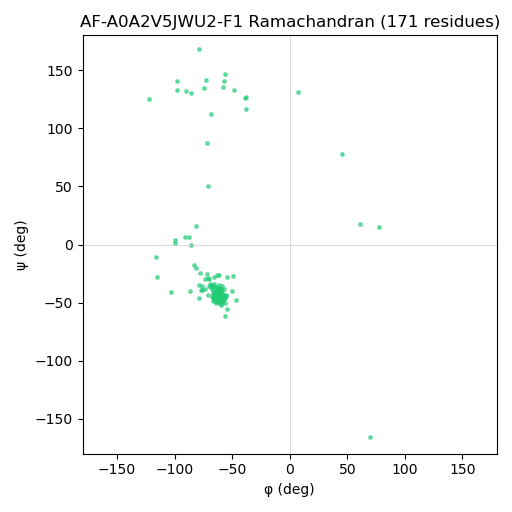6.946 1.00 96.38 123 GLY A C 1
ATOM 939 O O . GLY A 1 123 ? 25.304 3.835 -35.942 1.00 96.38 123 GLY A O 1
ATOM 940 N N . LEU A 1 124 ? 27.283 4.231 -36.918 1.00 95.06 124 LEU A N 1
ATOM 941 C CA . LEU A 1 124 ? 28.087 3.935 -35.721 1.00 95.06 124 LEU A CA 1
ATOM 942 C C . LEU A 1 124 ? 27.765 4.876 -34.545 1.00 95.06 124 LEU A C 1
ATOM 944 O O . LEU A 1 124 ? 27.653 4.423 -33.409 1.00 95.06 124 LEU A O 1
ATOM 948 N N . THR A 1 125 ? 27.558 6.169 -34.807 1.00 96.19 125 THR A N 1
ATOM 949 C CA . THR A 1 125 ? 27.186 7.152 -33.773 1.00 96.19 125 THR A CA 1
ATOM 950 C C . THR A 1 125 ? 25.815 6.852 -33.165 1.00 96.19 125 THR A C 1
ATOM 952 O O . THR A 1 125 ? 25.657 6.899 -31.946 1.00 96.19 125 THR A O 1
ATOM 955 N N . GLU A 1 126 ? 24.832 6.501 -33.999 1.00 94.19 126 GLU A N 1
ATOM 956 C CA . GLU A 1 126 ? 23.484 6.131 -33.551 1.00 94.19 126 GLU A CA 1
ATOM 957 C C . GLU A 1 126 ? 23.510 4.838 -32.736 1.00 94.19 126 GLU A C 1
ATOM 959 O O . GLU A 1 126 ? 22.915 4.776 -31.662 1.00 94.19 126 GLU A O 1
ATOM 964 N N . LEU A 1 127 ? 24.257 3.831 -33.198 1.00 95.44 127 LEU A N 1
ATOM 965 C CA . LEU A 1 127 ? 24.422 2.565 -32.493 1.00 95.44 127 LEU A CA 1
ATOM 966 C C . LEU A 1 127 ? 25.016 2.770 -31.093 1.00 95.44 127 LEU A C 1
ATOM 968 O O . LEU A 1 127 ? 24.489 2.231 -30.121 1.00 95.44 127 LEU A O 1
ATOM 972 N N . LEU A 1 128 ? 26.082 3.568 -30.968 1.00 96.69 128 LEU A N 1
ATOM 973 C CA . LEU A 1 128 ? 26.702 3.862 -29.672 1.00 96.69 128 LEU A CA 1
ATOM 974 C C . LEU A 1 128 ? 25.736 4.588 -28.728 1.00 96.69 128 LEU A C 1
ATOM 976 O O . LEU A 1 128 ? 25.662 4.246 -27.546 1.00 96.69 128 LEU A O 1
ATOM 980 N N . PHE A 1 129 ? 24.967 5.549 -29.247 1.00 96.44 129 PHE A N 1
ATOM 981 C CA . 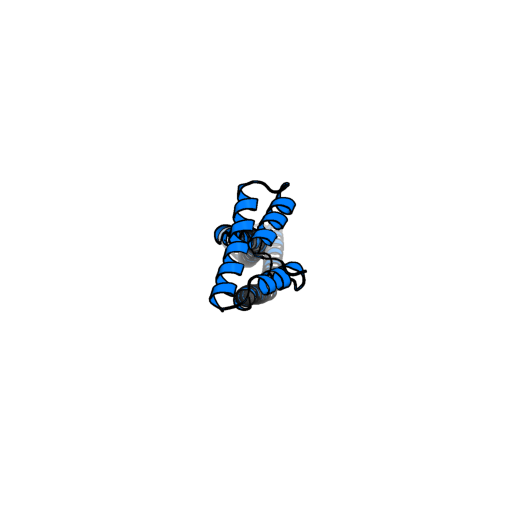PHE A 1 129 ? 23.950 6.250 -28.468 1.00 96.44 129 PHE A CA 1
ATOM 982 C C . PHE A 1 129 ? 22.840 5.301 -27.989 1.00 96.44 129 PHE A C 1
ATOM 984 O O . PHE A 1 129 ? 22.499 5.297 -26.806 1.00 96.44 129 PHE A O 1
ATOM 991 N N . VAL A 1 130 ? 22.326 4.440 -28.872 1.00 96.44 130 VAL A N 1
ATOM 992 C CA . VAL A 1 130 ? 21.311 3.428 -28.538 1.00 96.44 130 VAL A CA 1
ATOM 993 C C . VAL A 1 130 ? 21.822 2.459 -27.476 1.00 96.44 130 VAL A C 1
ATOM 995 O O . VAL A 1 130 ? 21.111 2.194 -26.508 1.00 96.44 130 VAL A O 1
ATOM 998 N N . ILE A 1 131 ? 23.051 1.954 -27.617 1.00 96.25 131 ILE A N 1
ATOM 999 C CA . ILE A 1 131 ? 23.662 1.053 -26.632 1.00 96.25 131 ILE A CA 1
ATOM 1000 C C . ILE A 1 131 ? 23.769 1.747 -25.272 1.00 96.25 131 ILE A C 1
ATOM 1002 O O . ILE A 1 131 ? 23.398 1.153 -24.261 1.00 96.25 131 ILE A O 1
ATOM 1006 N N . PHE A 1 132 ? 24.217 3.005 -25.235 1.00 97.81 132 PHE A N 1
ATOM 1007 C CA . PHE A 1 132 ? 24.308 3.777 -23.996 1.00 97.81 132 PHE A CA 1
ATOM 1008 C C . PHE A 1 132 ? 22.946 3.904 -23.294 1.00 97.81 132 PHE A C 1
ATOM 1010 O O . PHE A 1 132 ? 22.834 3.604 -22.103 1.00 97.81 132 PHE A O 1
ATOM 1017 N N . VAL A 1 133 ? 21.893 4.269 -24.035 1.00 97.50 133 VAL A N 1
ATOM 1018 C CA . VAL A 1 133 ? 20.524 4.363 -23.499 1.00 97.50 133 VAL A CA 1
ATOM 1019 C C . VAL A 1 133 ? 20.019 2.997 -23.026 1.00 97.50 133 VAL A C 1
ATOM 1021 O O . VAL A 1 133 ? 19.474 2.895 -21.928 1.00 97.50 133 VAL A O 1
ATOM 1024 N N . CYS A 1 134 ? 20.245 1.938 -23.806 1.00 97.38 134 CYS A N 1
ATOM 1025 C CA . CYS A 1 134 ? 19.845 0.572 -23.467 1.00 97.38 134 CYS A CA 1
ATOM 1026 C C . CYS A 1 134 ? 20.493 0.090 -22.166 1.00 97.38 134 CYS A C 1
ATOM 1028 O O . CYS A 1 134 ? 19.803 -0.427 -21.289 1.00 97.38 134 CYS A O 1
ATOM 1030 N N . VAL A 1 135 ? 21.804 0.291 -22.010 1.00 97.88 135 VAL A N 1
ATOM 1031 C CA . VAL A 1 135 ? 22.526 -0.058 -20.779 1.00 97.88 135 VAL A CA 1
ATOM 1032 C C . VAL A 1 135 ? 21.987 0.744 -19.595 1.00 97.88 135 VAL A C 1
ATOM 1034 O O . VAL A 1 135 ? 21.764 0.172 -18.529 1.00 97.88 135 VAL A O 1
ATOM 1037 N N . GLY A 1 136 ? 21.716 2.040 -19.780 1.00 97.75 136 GLY A N 1
ATOM 1038 C CA . GLY A 1 136 ? 21.118 2.888 -18.748 1.00 97.75 136 GLY A CA 1
ATOM 1039 C C . GLY A 1 136 ? 19.737 2.400 -18.299 1.00 97.75 136 GLY A C 1
ATOM 1040 O O . GLY A 1 136 ? 19.497 2.244 -17.101 1.00 97.75 136 GLY A O 1
ATOM 1041 N N . MET A 1 137 ? 18.844 2.099 -19.246 1.00 97.44 137 MET A N 1
ATOM 1042 C CA . MET A 1 137 ? 17.507 1.563 -18.963 1.00 97.44 137 MET A CA 1
ATOM 1043 C C . MET A 1 137 ? 17.579 0.202 -18.270 1.00 97.44 137 MET A C 1
ATOM 1045 O O . MET A 1 137 ? 16.915 -0.001 -17.255 1.00 97.44 137 MET A O 1
ATOM 1049 N N . PHE A 1 138 ? 18.423 -0.705 -18.768 1.00 97.81 138 PHE A N 1
ATOM 1050 C CA . PHE A 1 138 ? 18.611 -2.026 -18.177 1.00 97.81 138 PHE A CA 1
ATOM 1051 C C . PHE A 1 138 ? 19.149 -1.937 -16.747 1.00 97.81 138 PHE A C 1
ATOM 1053 O O . PHE A 1 138 ? 18.632 -2.588 -15.839 1.00 97.81 138 PHE A O 1
ATOM 1060 N N . GLY A 1 139 ? 20.157 -1.088 -16.528 1.00 97.88 139 GLY A N 1
ATOM 1061 C CA . GLY A 1 139 ? 20.723 -0.825 -15.210 1.00 97.88 139 GLY A CA 1
ATOM 1062 C C . GLY A 1 139 ? 19.685 -0.267 -14.236 1.00 97.88 139 GLY A C 1
ATOM 1063 O O . GLY A 1 139 ? 19.568 -0.766 -13.117 1.00 97.88 139 GLY A O 1
ATOM 1064 N N . LEU A 1 140 ? 18.876 0.709 -14.666 1.00 97.62 140 LEU A N 1
ATOM 1065 C CA . LEU A 1 140 ? 17.780 1.249 -13.852 1.00 97.62 140 LEU A CA 1
ATOM 1066 C C . LEU A 1 140 ? 16.742 0.165 -13.523 1.00 97.62 140 LEU A C 1
ATOM 1068 O O . LEU A 1 140 ? 16.310 0.047 -12.375 1.00 97.62 140 LEU A O 1
ATOM 1072 N N . GLY A 1 141 ? 16.382 -0.653 -14.514 1.00 97.88 141 GLY A N 1
ATOM 1073 C CA . GLY A 1 141 ? 15.484 -1.793 -14.347 1.00 97.88 141 GLY A CA 1
ATOM 1074 C C . GLY A 1 141 ? 16.001 -2.792 -13.310 1.00 97.88 141 GLY A C 1
ATOM 1075 O O . GLY A 1 141 ? 15.242 -3.207 -12.435 1.00 97.88 141 GLY A O 1
ATOM 1076 N N . LEU A 1 142 ? 17.299 -3.117 -13.335 1.00 97.44 142 LEU A N 1
ATOM 1077 C CA . LEU A 1 142 ? 17.934 -3.997 -12.348 1.00 97.44 142 LEU A CA 1
ATOM 1078 C C . LEU A 1 142 ? 17.878 -3.409 -10.938 1.00 97.44 142 LEU A C 1
ATOM 1080 O O . LEU A 1 142 ? 17.500 -4.111 -10.001 1.00 97.44 142 LEU A O 1
ATOM 1084 N N . VAL A 1 143 ? 18.219 -2.127 -10.776 1.00 97.44 143 VAL A N 1
ATOM 1085 C CA . VAL A 1 143 ? 18.166 -1.450 -9.470 1.00 97.44 143 VAL A CA 1
ATOM 1086 C C . VAL A 1 143 ? 16.745 -1.471 -8.908 1.00 97.44 143 VAL A C 1
ATOM 1088 O O . VAL A 1 143 ? 16.557 -1.803 -7.735 1.00 97.44 143 VAL A O 1
ATOM 1091 N N . LEU A 1 144 ? 15.737 -1.186 -9.738 1.00 96.81 144 LEU A N 1
ATOM 1092 C CA . LEU A 1 144 ? 14.333 -1.249 -9.334 1.00 96.81 144 LEU A CA 1
ATOM 1093 C C . LEU A 1 144 ? 13.898 -2.675 -8.983 1.00 96.81 144 LEU A C 1
ATOM 1095 O O . LEU A 1 144 ? 13.261 -2.872 -7.950 1.00 96.81 144 LEU A O 1
ATOM 1099 N N . ALA A 1 145 ? 14.268 -3.675 -9.785 1.00 95.12 145 ALA A N 1
ATOM 1100 C CA . ALA A 1 145 ? 13.926 -5.072 -9.529 1.00 95.12 145 ALA A CA 1
ATOM 1101 C C . ALA A 1 145 ? 14.542 -5.582 -8.216 1.00 95.12 145 ALA A C 1
ATOM 1103 O O . ALA A 1 145 ? 13.846 -6.176 -7.385 1.00 95.12 145 ALA A O 1
ATOM 1104 N N . VAL A 1 146 ? 15.825 -5.290 -7.979 1.00 95.88 146 VAL A N 1
ATOM 1105 C CA . VAL A 1 146 ? 16.507 -5.648 -6.729 1.00 95.88 146 VAL A CA 1
ATOM 1106 C C . VAL A 1 146 ? 15.881 -4.897 -5.556 1.00 95.88 146 VAL A C 1
ATOM 1108 O O . VAL A 1 146 ? 15.501 -5.528 -4.570 1.00 95.88 146 VAL A O 1
ATOM 1111 N N . GLY A 1 147 ? 15.682 -3.581 -5.665 1.00 94.62 147 GLY A N 1
ATOM 1112 C CA . GLY A 1 147 ? 15.025 -2.781 -4.627 1.00 94.62 147 GLY A CA 1
ATOM 1113 C C . GLY A 1 147 ? 13.643 -3.326 -4.259 1.00 94.62 147 GLY A C 1
ATOM 1114 O O . GLY A 1 147 ? 13.327 -3.512 -3.081 1.00 94.62 147 GLY A O 1
ATOM 1115 N N . MET A 1 148 ? 12.846 -3.687 -5.261 1.00 94.75 148 MET A N 1
ATOM 1116 C CA . MET A 1 148 ? 11.504 -4.226 -5.070 1.00 94.75 148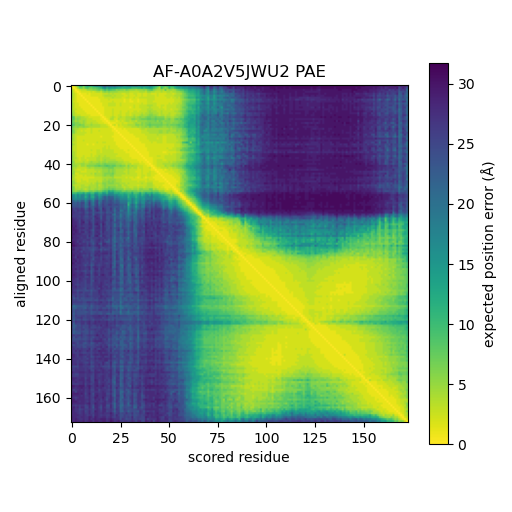 MET A CA 1
ATOM 1117 C C . MET A 1 148 ? 11.505 -5.611 -4.409 1.00 94.75 148 MET A C 1
ATOM 1119 O O . MET A 1 148 ? 10.642 -5.883 -3.571 1.00 94.75 148 MET A O 1
ATOM 1123 N N . SER A 1 149 ? 12.501 -6.459 -4.693 1.00 91.12 149 SER A N 1
ATOM 1124 C CA . SER A 1 149 ? 12.636 -7.767 -4.032 1.00 91.12 149 SER A CA 1
ATOM 1125 C C . SER A 1 149 ? 12.867 -7.651 -2.517 1.00 91.12 149 SER A C 1
ATOM 1127 O O . SER A 1 149 ? 12.453 -8.520 -1.750 1.00 91.12 149 SER A O 1
ATOM 1129 N N . TYR A 1 150 ? 13.434 -6.532 -2.058 1.00 93.31 150 TYR A N 1
ATOM 1130 C CA . TYR A 1 150 ? 13.584 -6.220 -0.640 1.00 93.31 150 TYR A CA 1
ATOM 1131 C C . TYR A 1 150 ? 12.356 -5.526 -0.033 1.00 93.31 150 TYR A C 1
ATOM 1133 O O . TYR A 1 150 ? 12.004 -5.806 1.119 1.00 93.31 150 TYR A O 1
ATOM 1141 N N . VAL A 1 151 ? 11.724 -4.600 -0.756 1.00 92.75 151 VAL A N 1
ATOM 1142 C CA . VAL A 1 151 ? 10.628 -3.773 -0.221 1.00 9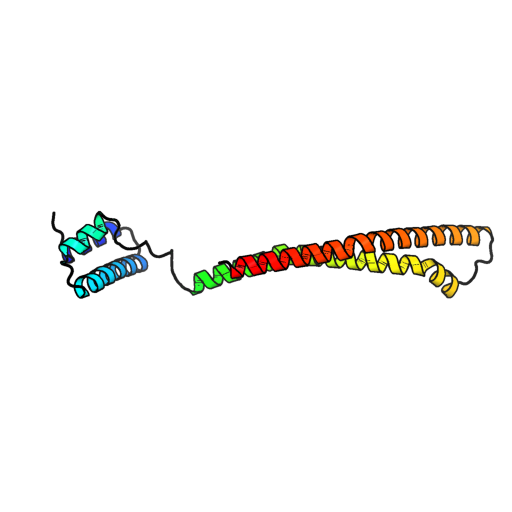2.75 151 VAL A CA 1
ATOM 1143 C C . VAL A 1 151 ? 9.303 -4.536 -0.185 1.00 92.75 151 VAL A C 1
ATOM 1145 O O . VAL A 1 151 ? 8.636 -4.541 0.852 1.00 92.75 151 VAL A O 1
ATOM 1148 N N . GLY A 1 152 ? 8.943 -5.233 -1.266 1.00 88.00 152 GLY A N 1
ATOM 1149 C CA . GLY A 1 152 ? 7.643 -5.897 -1.413 1.00 88.00 152 GLY A CA 1
ATOM 1150 C C . GLY A 1 152 ? 7.309 -6.869 -0.270 1.00 88.00 152 GLY A C 1
ATOM 1151 O O . GLY A 1 152 ? 6.296 -6.681 0.411 1.00 88.00 152 GLY A O 1
ATOM 1152 N N . PRO A 1 153 ? 8.169 -7.861 0.033 1.00 89.06 153 PRO A N 1
ATOM 1153 C CA . PRO A 1 153 ? 7.905 -8.824 1.103 1.00 89.06 153 PRO A CA 1
ATOM 1154 C C . PRO A 1 153 ? 7.815 -8.180 2.492 1.00 89.06 153 PRO A C 1
ATOM 1156 O O . PRO A 1 153 ? 6.993 -8.581 3.319 1.00 89.06 153 PRO A O 1
ATOM 1159 N N . ARG A 1 154 ? 8.644 -7.160 2.764 1.00 91.62 154 ARG A N 1
ATOM 1160 C CA . ARG A 1 154 ? 8.628 -6.436 4.046 1.00 91.62 154 ARG A CA 1
ATOM 1161 C C . ARG A 1 154 ? 7.332 -5.660 4.226 1.00 91.62 154 ARG A C 1
ATOM 1163 O O . ARG A 1 154 ? 6.738 -5.720 5.302 1.00 91.62 154 ARG A O 1
ATOM 1170 N N . PHE A 1 155 ? 6.880 -4.987 3.174 1.00 90.00 155 PHE A N 1
ATOM 1171 C CA . PHE A 1 155 ? 5.619 -4.264 3.183 1.00 90.00 155 PHE A CA 1
ATOM 1172 C C . PHE A 1 155 ? 4.433 -5.207 3.425 1.00 90.00 155 PHE A C 1
ATOM 1174 O O . PHE A 1 155 ? 3.649 -4.973 4.342 1.00 90.00 155 PHE A O 1
ATOM 1181 N N . LEU A 1 156 ? 4.352 -6.332 2.705 1.00 86.69 156 LEU A N 1
ATOM 1182 C CA . LEU A 1 156 ? 3.294 -7.332 2.907 1.00 86.69 156 LEU A CA 1
ATOM 1183 C C . LEU A 1 156 ? 3.304 -7.917 4.329 1.00 86.69 156 LEU A C 1
ATOM 1185 O O . LEU A 1 156 ? 2.252 -8.121 4.937 1.00 86.69 156 LEU A O 1
ATOM 1189 N N . LYS A 1 157 ? 4.491 -8.138 4.906 1.00 90.12 157 LYS A N 1
ATOM 1190 C CA . LYS A 1 157 ? 4.627 -8.600 6.293 1.00 90.12 157 LYS A CA 1
ATOM 1191 C C . LYS A 1 157 ? 4.119 -7.560 7.298 1.00 90.12 157 LYS A C 1
ATOM 1193 O O . LYS A 1 157 ? 3.422 -7.930 8.246 1.00 90.12 157 LYS A O 1
ATOM 1198 N N . LEU A 1 158 ? 4.449 -6.281 7.101 1.00 87.38 158 LEU A N 1
ATOM 1199 C CA . LEU A 1 158 ? 3.958 -5.172 7.928 1.00 87.38 158 LEU A CA 1
ATOM 1200 C C . LEU A 1 158 ? 2.438 -5.022 7.807 1.00 87.38 158 LEU A C 1
ATOM 1202 O O . LEU A 1 158 ? 1.758 -4.947 8.829 1.00 87.38 158 LEU A O 1
ATOM 1206 N N . ALA A 1 159 ? 1.906 -5.093 6.587 1.00 86.31 159 ALA A N 1
ATOM 1207 C CA . ALA A 1 159 ? 0.474 -5.080 6.313 1.00 86.31 159 ALA A CA 1
ATOM 1208 C C . ALA A 1 159 ? -0.255 -6.203 7.064 1.00 86.31 159 ALA A C 1
ATOM 1210 O O . ALA A 1 159 ? -1.197 -5.959 7.815 1.00 86.31 159 ALA A O 1
ATOM 1211 N N . GLY A 1 160 ? 0.237 -7.440 6.954 1.00 84.81 160 GLY A N 1
ATOM 1212 C CA . GLY A 1 160 ? -0.342 -8.581 7.660 1.00 84.81 160 GLY A CA 1
ATOM 1213 C C . GLY A 1 160 ? -0.208 -8.492 9.186 1.00 84.81 160 GLY A C 1
ATOM 1214 O O . GLY A 1 160 ? -1.021 -9.064 9.913 1.00 84.81 160 GLY A O 1
ATOM 1215 N N . LYS A 1 161 ? 0.813 -7.801 9.709 1.00 86.38 161 LYS A N 1
ATOM 1216 C CA . LYS A 1 161 ? 0.937 -7.521 11.150 1.00 86.38 161 LYS A CA 1
ATOM 1217 C C . LYS A 1 161 ? -0.103 -6.492 11.597 1.00 86.38 161 LYS A C 1
ATOM 1219 O O . LYS A 1 161 ? -0.743 -6.705 12.622 1.00 86.38 161 LYS A O 1
ATOM 1224 N N . TYR A 1 162 ? -0.302 -5.436 10.812 1.00 82.44 162 TYR A N 1
ATOM 1225 C CA . TYR A 1 162 ? -1.302 -4.404 11.070 1.00 82.44 162 TYR A CA 1
ATOM 1226 C C . TYR A 1 162 ? -2.729 -4.969 11.068 1.00 82.44 162 TYR A C 1
ATOM 1228 O O . TYR A 1 162 ? -3.464 -4.787 12.036 1.00 82.44 162 TYR A O 1
ATOM 1236 N N . VAL A 1 163 ? -3.092 -5.744 10.040 1.00 81.19 163 VAL A N 1
ATOM 1237 C CA . VAL A 1 163 ? -4.418 -6.381 9.946 1.00 81.19 163 VAL A CA 1
ATOM 1238 C C . VAL A 1 163 ? -4.679 -7.285 11.151 1.00 81.19 163 VAL A C 1
ATOM 1240 O O . VAL A 1 163 ? -5.736 -7.197 11.769 1.00 81.19 163 VAL A O 1
ATOM 1243 N N . ARG A 1 164 ? -3.702 -8.116 11.543 1.00 82.50 164 ARG A N 1
ATOM 1244 C CA . ARG A 1 164 ? -3.827 -8.963 12.742 1.00 82.50 164 ARG A CA 1
ATOM 1245 C C . ARG A 1 164 ? -3.990 -8.154 14.022 1.00 82.50 164 ARG A C 1
ATOM 1247 O O . ARG A 1 164 ? -4.775 -8.550 14.875 1.00 82.50 164 ARG A O 1
ATOM 1254 N N . TRP A 1 165 ? -3.271 -7.044 14.159 1.00 80.69 165 TRP A N 1
ATOM 1255 C CA . TRP A 1 165 ? -3.401 -6.169 15.320 1.00 80.69 165 TRP A CA 1
ATOM 1256 C C . TRP A 1 165 ? -4.807 -5.561 15.412 1.00 80.69 165 TRP A C 1
ATOM 1258 O O . TRP A 1 165 ? -5.424 -5.656 16.468 1.00 80.69 165 TRP A O 1
ATOM 1268 N N . ASN A 1 166 ? -5.361 -5.060 14.301 1.00 76.88 166 ASN A N 1
ATOM 1269 C CA . ASN A 1 166 ? -6.739 -4.558 14.262 1.00 76.88 166 ASN A CA 1
ATOM 1270 C C . ASN A 1 166 ? -7.767 -5.647 14.602 1.00 76.88 166 ASN A C 1
ATOM 1272 O O . ASN A 1 166 ? -8.662 -5.417 15.410 1.00 76.88 166 ASN A O 1
ATOM 1276 N N . VAL A 1 167 ? -7.633 -6.847 14.027 1.00 76.88 167 VAL A N 1
ATOM 1277 C CA . VAL A 1 167 ? -8.550 -7.964 14.314 1.00 76.88 167 VAL A CA 1
ATOM 1278 C C . VAL A 1 167 ? -8.479 -8.377 15.787 1.00 76.88 167 VAL A C 1
ATOM 1280 O O . VAL A 1 167 ? -9.510 -8.646 16.397 1.00 76.88 167 VAL A O 1
ATOM 1283 N N . ASN A 1 168 ? -7.285 -8.398 16.380 1.00 80.12 168 ASN A N 1
ATOM 1284 C CA . ASN A 1 168 ? -7.114 -8.734 17.792 1.00 80.12 168 ASN A CA 1
ATOM 1285 C C . ASN A 1 168 ? -7.650 -7.640 18.724 1.00 80.12 168 ASN A C 1
ATOM 1287 O O . ASN A 1 168 ? -8.219 -7.974 19.756 1.00 80.12 168 ASN A O 1
ATOM 1291 N N . ALA A 1 169 ? -7.517 -6.362 18.362 1.00 72.38 169 ALA A N 1
ATOM 1292 C CA . ALA A 1 169 ? -8.087 -5.256 19.129 1.00 72.38 169 ALA A CA 1
ATOM 1293 C C . ALA A 1 169 ? -9.622 -5.331 19.185 1.00 72.38 169 ALA A C 1
ATOM 1295 O O . ALA A 1 169 ? -10.200 -5.102 20.238 1.00 72.38 169 ALA A O 1
ATOM 1296 N N . VAL A 1 170 ? -10.274 -5.720 18.082 1.00 69.12 170 VAL A N 1
ATOM 1297 C CA . VAL A 1 170 ? -11.737 -5.908 18.033 1.00 69.12 170 VAL A CA 1
ATOM 1298 C C . VAL A 1 170 ? -12.186 -7.182 18.760 1.00 69.12 170 VAL A C 1
ATOM 1300 O O . VAL A 1 170 ? -13.288 -7.215 19.286 1.00 69.12 170 VAL A O 1
ATOM 1303 N N . ARG A 1 171 ? -11.355 -8.233 18.803 1.00 67.62 171 ARG A N 1
ATOM 1304 C CA . ARG A 1 171 ? -11.655 -9.488 19.526 1.00 67.62 171 ARG A CA 1
ATOM 1305 C C . ARG A 1 171 ? -11.343 -9.442 21.028 1.00 67.62 171 ARG A C 1
ATOM 1307 O O . ARG A 1 171 ? -11.770 -10.343 21.741 1.00 67.62 171 ARG A O 1
ATOM 1314 N N . GLY A 1 172 ? -10.533 -8.481 21.474 1.00 56.12 172 GLY A N 1
ATOM 1315 C CA . GLY A 1 172 ? -10.142 -8.282 22.876 1.00 56.12 172 GLY A CA 1
ATOM 1316 C C . GLY A 1 172 ? -10.924 -7.180 23.604 1.00 56.12 172 GLY A C 1
ATOM 1317 O O . GLY A 1 172 ? -10.623 -6.913 24.766 1.00 56.12 172 GLY A O 1
ATOM 1318 N N . LEU A 1 173 ? -11.877 -6.548 22.913 1.00 49.16 173 LEU A N 1
ATOM 1319 C CA . LEU A 1 173 ? -12.939 -5.686 23.445 1.00 49.16 173 LEU A CA 1
ATOM 1320 C C . LEU A 1 173 ? -14.225 -6.506 23.594 1.00 49.16 173 LEU A C 1
ATOM 1322 O O . LEU A 1 173 ? -14.993 -6.197 24.529 1.00 49.16 173 LEU A O 1
#

Sequence (173 aa):
MRMTKAEFFELLEQKLRGVPEPDRTHILQRYEDLFYRAMANGEPEEQIAYRILYQGGGGAPPNKGDSSIGKLIAGAALVLFNLIFILGPFIAVCAVLFALGVVGVVLLGAPFLYFVANGLPGGLTELLFVIFVCVGMFGLGLVLAVGMSYVGPRFLKLAGKYVRWNVNAVRGL

Radius of gyration: 36.37 Å; Cα contacts (8 Å, |Δi|>4): 82; chains: 1; bounding box: 72×32×98 Å

Organism: NCBI:txid2211139

Mean predicted aligned error: 15.41 Å

pLDDT: mean 84.15, std 12.82, range [46.53, 98.0]